Protein AF-A0A4V1SQZ9-F1 (afdb_monomer_lite)

Structure (mmCIF, N/CA/C/O backbone):
data_AF-A0A4V1SQZ9-F1
#
_entry.id   AF-A0A4V1SQZ9-F1
#
loop_
_atom_site.group_PDB
_atom_site.id
_atom_site.type_symbol
_atom_site.label_atom_id
_atom_site.label_alt_id
_atom_site.label_comp_id
_atom_site.label_asym_id
_atom_site.label_entity_id
_atom_site.label_seq_id
_atom_site.pdbx_PDB_ins_code
_atom_site.Cartn_x
_atom_site.Cartn_y
_atom_site.Cartn_z
_atom_site.occupancy
_atom_site.B_iso_or_equiv
_atom_site.auth_seq_id
_atom_site.auth_comp_id
_atom_site.auth_asym_id
_atom_site.auth_atom_id
_atom_site.pdbx_PDB_model_num
ATOM 1 N N . VAL A 1 1 ? -10.505 9.946 12.676 1.00 40.66 1 VAL A N 1
ATOM 2 C CA . VAL A 1 1 ? -10.505 8.877 11.657 1.00 40.66 1 VAL A CA 1
ATOM 3 C C . VAL A 1 1 ? -10.350 7.556 12.388 1.00 40.66 1 VAL A C 1
ATOM 5 O O . VAL A 1 1 ? -9.289 7.279 12.917 1.00 40.66 1 VAL A O 1
ATOM 8 N N . ASN A 1 2 ? -11.445 6.823 12.593 1.00 40.44 2 ASN A N 1
ATOM 9 C CA . ASN A 1 2 ? -11.392 5.546 13.307 1.00 40.44 2 ASN A CA 1
ATOM 10 C C . ASN A 1 2 ? -11.056 4.462 12.283 1.00 40.44 2 ASN A C 1
ATOM 12 O O . ASN A 1 2 ? -11.959 3.862 11.705 1.00 40.44 2 ASN A O 1
ATOM 16 N N . ALA A 1 3 ? -9.764 4.262 12.016 1.00 50.56 3 ALA A N 1
ATOM 17 C CA . ALA A 1 3 ? -9.296 3.049 11.363 1.00 50.56 3 ALA A CA 1
ATOM 18 C C . ALA A 1 3 ? -9.687 1.879 12.276 1.00 50.56 3 ALA A C 1
ATOM 20 O O . ALA A 1 3 ? -9.120 1.696 13.351 1.00 50.56 3 ALA A O 1
ATOM 21 N N . GLY A 1 4 ? -10.737 1.145 11.913 1.00 52.12 4 GLY A N 1
ATOM 22 C CA . GLY A 1 4 ? -11.144 -0.043 12.650 1.00 52.12 4 GLY A CA 1
ATOM 23 C C . GLY A 1 4 ? -10.012 -1.064 12.617 1.00 52.12 4 GLY A C 1
ATOM 24 O O . GLY A 1 4 ? -9.771 -1.636 11.565 1.00 52.12 4 GLY A O 1
ATOM 25 N N . ASN A 1 5 ? -9.312 -1.229 13.742 1.00 67.06 5 ASN A N 1
ATOM 26 C CA . ASN A 1 5 ? -8.473 -2.354 14.184 1.00 67.06 5 ASN A CA 1
ATOM 27 C C . ASN A 1 5 ? -7.555 -3.105 13.188 1.00 67.06 5 ASN A C 1
ATOM 29 O O . ASN A 1 5 ? -7.030 -4.148 13.563 1.00 67.06 5 ASN A O 1
ATOM 33 N N . SER A 1 6 ? -7.329 -2.625 11.963 1.00 82.75 6 SER A N 1
ATOM 34 C CA . SER A 1 6 ? -6.468 -3.268 10.966 1.00 82.75 6 SER A CA 1
ATOM 35 C C . SER A 1 6 ? -5.050 -2.701 11.059 1.00 82.75 6 SER A C 1
ATOM 37 O O . SER A 1 6 ? -4.847 -1.536 10.700 1.00 82.75 6 SER A O 1
ATOM 39 N N . PRO A 1 7 ? -4.053 -3.498 11.494 1.00 87.81 7 PRO A N 1
ATOM 40 C CA . PRO A 1 7 ? -2.665 -3.045 11.567 1.00 87.81 7 PRO A CA 1
ATOM 41 C C . PRO A 1 7 ? -2.109 -2.615 10.204 1.00 87.81 7 PRO A C 1
ATOM 43 O O . PRO A 1 7 ? -1.273 -1.722 10.137 1.00 87.81 7 PRO A O 1
ATOM 46 N N . ILE A 1 8 ? -2.602 -3.210 9.111 1.00 89.19 8 ILE A N 1
ATOM 47 C CA . ILE A 1 8 ? -2.187 -2.861 7.746 1.00 89.19 8 ILE A CA 1
ATOM 48 C C . ILE A 1 8 ? -2.659 -1.451 7.379 1.00 89.19 8 ILE A C 1
ATOM 50 O O . ILE A 1 8 ? -1.882 -0.676 6.830 1.00 89.19 8 ILE A O 1
ATOM 54 N N . LEU A 1 9 ? -3.912 -1.100 7.692 1.00 89.88 9 LEU A N 1
ATOM 55 C CA . LEU A 1 9 ? -4.432 0.240 7.398 1.00 89.88 9 LEU A CA 1
ATOM 56 C C . LEU A 1 9 ? -3.690 1.313 8.200 1.00 89.88 9 LEU A C 1
ATOM 58 O O . LEU A 1 9 ? -3.331 2.342 7.637 1.00 89.88 9 LEU A O 1
ATOM 62 N N . ALA A 1 10 ? -3.398 1.040 9.476 1.00 90.19 10 ALA A N 1
ATOM 63 C CA . ALA A 1 10 ? -2.579 1.929 10.297 1.00 90.19 10 ALA A CA 1
ATOM 64 C C . ALA A 1 10 ? -1.171 2.112 9.703 1.00 90.19 10 ALA A C 1
ATOM 66 O O . ALA A 1 10 ? -0.723 3.241 9.525 1.00 90.19 10 ALA A O 1
ATOM 67 N N . GLY A 1 11 ? -0.514 1.019 9.303 1.00 90.62 11 GLY A N 1
ATOM 68 C CA . GLY A 1 11 ? 0.806 1.081 8.674 1.00 90.62 11 GLY A CA 1
ATOM 69 C C . GLY A 1 11 ? 0.819 1.838 7.340 1.00 90.62 11 GLY A C 1
ATOM 70 O O . GLY A 1 11 ? 1.784 2.540 7.051 1.00 90.62 11 GLY A O 1
ATOM 71 N N . LEU A 1 12 ? -0.245 1.747 6.533 1.00 90.56 12 LEU A N 1
ATOM 72 C CA . LEU A 1 12 ? -0.372 2.522 5.292 1.00 90.56 12 LEU A CA 1
ATOM 73 C C . LEU A 1 12 ? -0.536 4.024 5.553 1.00 90.56 12 LEU A C 1
ATOM 75 O O . LEU A 1 12 ? 0.058 4.830 4.836 1.00 90.56 12 LEU A O 1
ATOM 79 N N . ASP A 1 13 ? -1.311 4.402 6.572 1.00 90.00 13 ASP A N 1
ATOM 80 C CA . ASP A 1 13 ? -1.449 5.801 6.983 1.00 90.00 13 ASP A CA 1
ATOM 81 C C . ASP A 1 13 ? -0.114 6.362 7.505 1.00 90.00 13 ASP A C 1
ATOM 83 O O . ASP A 1 13 ? 0.297 7.443 7.082 1.00 90.00 13 ASP A O 1
ATOM 87 N N . GLU A 1 14 ? 0.607 5.608 8.341 1.00 91.62 14 GLU A N 1
ATOM 88 C CA . GLU A 1 14 ? 1.951 5.971 8.818 1.00 91.62 14 GLU A CA 1
ATOM 89 C C . GLU A 1 14 ? 2.951 6.100 7.657 1.00 91.62 14 GLU A C 1
ATOM 91 O O . GLU A 1 14 ? 3.733 7.052 7.587 1.00 91.62 14 GLU A O 1
ATOM 96 N N . PHE A 1 15 ? 2.906 5.171 6.699 1.00 90.19 15 PHE A N 1
ATOM 97 C CA . PHE A 1 15 ? 3.758 5.206 5.514 1.00 90.19 15 PHE A CA 1
ATOM 98 C C . PHE A 1 15 ? 3.465 6.429 4.635 1.00 90.19 15 PHE A C 1
ATOM 100 O O . PHE A 1 15 ? 4.391 7.108 4.190 1.00 90.19 15 PHE A O 1
ATOM 107 N N . ARG A 1 16 ? 2.185 6.772 4.439 1.00 91.25 16 ARG A N 1
ATOM 108 C CA . ARG A 1 16 ? 1.778 8.006 3.751 1.00 91.25 16 ARG A CA 1
ATOM 109 C C . ARG A 1 16 ? 2.335 9.246 4.450 1.00 91.25 16 ARG A C 1
ATOM 111 O O . ARG A 1 16 ? 2.831 10.152 3.780 1.00 91.25 16 ARG A O 1
ATOM 118 N N . GLU A 1 17 ? 2.232 9.318 5.777 1.00 91.69 17 GLU A N 1
ATOM 119 C CA . GLU A 1 17 ? 2.763 10.445 6.554 1.00 91.69 17 GLU A CA 1
ATOM 120 C C . GLU A 1 17 ? 4.281 10.571 6.387 1.00 91.69 17 GLU A C 1
ATOM 122 O O . GLU A 1 17 ? 4.790 11.677 6.196 1.00 91.69 17 GLU A O 1
ATOM 127 N N . HIS A 1 18 ? 4.994 9.444 6.350 1.00 90.31 18 HIS A N 1
ATOM 128 C CA . HIS A 1 18 ? 6.436 9.419 6.116 1.00 90.31 18 HIS A CA 1
ATOM 129 C C . HIS A 1 18 ? 6.840 9.947 4.730 1.00 90.31 18 HIS A C 1
ATOM 131 O O . HIS A 1 18 ? 7.862 10.619 4.601 1.00 90.31 18 HIS A O 1
ATOM 137 N N . LEU A 1 19 ? 6.028 9.699 3.699 1.00 87.06 19 LEU A N 1
ATOM 138 C CA . LEU A 1 19 ? 6.259 10.192 2.335 1.00 87.06 19 LEU A CA 1
ATOM 139 C C . LEU A 1 19 ? 5.919 11.683 2.144 1.00 87.06 19 LEU A C 1
ATOM 141 O O . LEU A 1 19 ? 6.024 12.205 1.035 1.00 87.06 19 LEU A O 1
ATOM 145 N N . GLY A 1 20 ? 5.516 12.391 3.203 1.00 88.94 20 GLY A N 1
ATOM 146 C CA . GLY A 1 20 ? 5.118 13.797 3.119 1.00 88.94 20 GLY A CA 1
ATOM 147 C C . GLY A 1 20 ? 3.655 13.999 2.715 1.00 88.94 20 GLY A C 1
ATOM 148 O O . GLY A 1 20 ? 3.295 15.078 2.248 1.00 88.94 20 GLY A O 1
ATOM 149 N N . GLY A 1 21 ? 2.802 12.985 2.907 1.00 86.75 21 GLY A N 1
ATOM 150 C CA . GLY A 1 21 ? 1.341 13.108 2.836 1.00 86.75 21 GLY A CA 1
ATOM 151 C C . GLY A 1 21 ? 0.685 12.566 1.565 1.00 86.75 21 GLY A C 1
ATOM 152 O O . GLY A 1 21 ? -0.538 12.434 1.539 1.00 86.75 21 GLY A O 1
ATOM 153 N N . GLN A 1 22 ? 1.457 12.212 0.537 1.00 88.75 22 GLN A N 1
ATOM 154 C CA . GLN A 1 22 ? 0.964 11.456 -0.617 1.00 88.75 22 GLN A CA 1
ATOM 155 C C . GLN A 1 22 ? 1.418 10.009 -0.507 1.00 88.75 22 GLN A C 1
ATOM 157 O O . GLN A 1 22 ? 2.596 9.727 -0.296 1.00 88.75 22 GLN A O 1
ATOM 162 N N . LEU A 1 23 ? 0.465 9.089 -0.627 1.00 87.50 23 LEU A N 1
ATOM 163 C CA . LEU A 1 23 ? 0.781 7.676 -0.705 1.00 87.50 23 LEU A CA 1
ATOM 164 C C . LEU A 1 23 ? 1.324 7.438 -2.114 1.00 87.50 23 LEU A C 1
ATOM 166 O O . LEU A 1 23 ? 0.713 7.868 -3.083 1.00 87.50 23 LEU A O 1
ATOM 170 N N . THR A 1 24 ? 2.474 6.790 -2.235 1.00 89.94 24 THR A 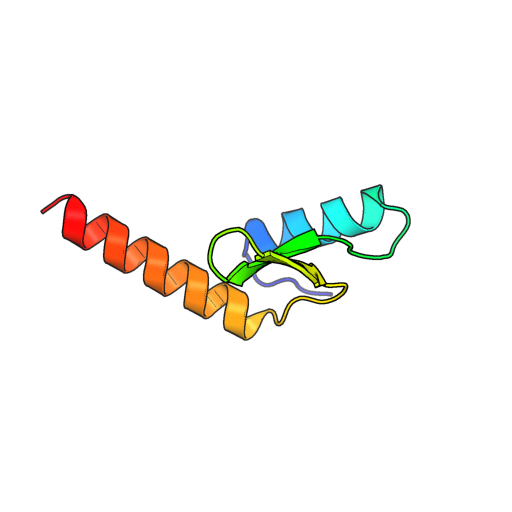N 1
ATOM 171 C CA . THR A 1 24 ? 2.992 6.343 -3.531 1.00 89.94 24 THR A CA 1
ATOM 172 C C . THR A 1 24 ? 3.512 4.936 -3.335 1.00 89.94 24 THR A C 1
ATOM 174 O O . THR A 1 24 ? 4.493 4.722 -2.621 1.00 89.94 24 THR A O 1
ATOM 177 N N . ILE A 1 25 ? 2.813 3.966 -3.917 1.00 90.94 25 ILE A N 1
ATOM 178 C CA . ILE A 1 25 ? 3.153 2.546 -3.823 1.00 90.94 25 ILE A CA 1
ATOM 179 C C . ILE A 1 25 ? 3.185 1.963 -5.231 1.00 90.94 25 ILE A C 1
ATOM 181 O O . ILE A 1 25 ? 2.332 2.275 -6.060 1.00 90.94 25 ILE A O 1
ATOM 185 N N . MET A 1 26 ? 4.156 1.090 -5.491 1.00 92.62 26 MET A N 1
ATOM 186 C CA . MET A 1 26 ? 4.216 0.317 -6.724 1.00 92.62 26 MET A CA 1
ATOM 187 C C . MET A 1 26 ? 3.420 -0.982 -6.562 1.00 92.62 26 MET A C 1
ATOM 189 O O . MET A 1 26 ? 3.748 -1.815 -5.717 1.00 92.62 26 MET A O 1
ATOM 193 N N . LEU A 1 27 ? 2.383 -1.151 -7.378 1.00 94.38 27 LEU A N 1
ATOM 194 C CA . LEU A 1 27 ? 1.641 -2.400 -7.555 1.00 94.38 27 LEU A CA 1
ATOM 195 C C . LEU A 1 27 ? 2.004 -3.037 -8.900 1.00 94.38 27 LEU A C 1
ATOM 197 O O . LEU A 1 27 ? 2.694 -2.425 -9.709 1.00 94.38 27 LEU A O 1
ATOM 201 N N . LEU A 1 28 ? 1.550 -4.265 -9.148 1.00 95.19 28 LEU A N 1
ATOM 202 C CA . LEU A 1 28 ? 1.730 -4.940 -10.435 1.00 95.19 28 LEU A CA 1
ATOM 203 C C . LEU A 1 28 ? 0.413 -4.952 -11.217 1.00 95.19 28 LEU A C 1
ATOM 205 O O . LEU A 1 28 ? -0.602 -5.409 -10.694 1.00 95.19 28 LEU A O 1
ATOM 209 N N . SER A 1 29 ? 0.437 -4.492 -12.469 1.00 95.62 29 SER A N 1
ATOM 210 C CA . SER A 1 29 ? -0.668 -4.656 -13.430 1.00 95.62 29 SER A CA 1
ATOM 211 C C . SER A 1 29 ? -0.553 -5.977 -14.201 1.00 95.62 29 SER A C 1
ATOM 2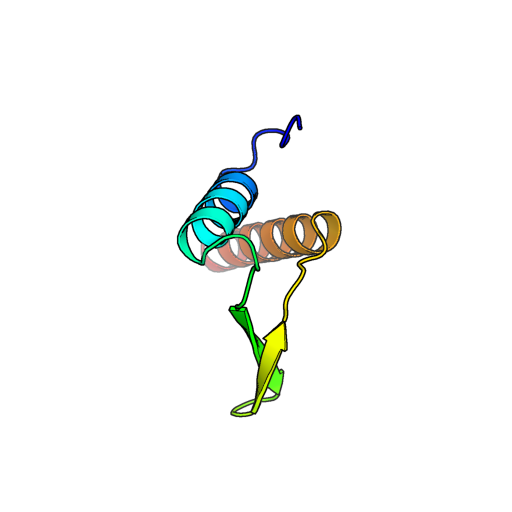13 O O . SER A 1 29 ? -1.564 -6.563 -14.589 1.00 95.62 29 SER A O 1
ATOM 215 N N . ALA A 1 30 ? 0.677 -6.467 -14.387 1.00 96.81 30 ALA A N 1
ATOM 216 C CA . ALA A 1 30 ? 1.002 -7.743 -15.014 1.00 96.81 30 ALA A CA 1
ATOM 217 C C . ALA A 1 30 ? 2.370 -8.265 -14.532 1.00 96.81 30 ALA A C 1
ATOM 219 O O . ALA A 1 30 ? 3.094 -7.609 -13.781 1.00 96.81 30 ALA A O 1
ATOM 220 N N . VAL A 1 31 ? 2.753 -9.468 -14.971 1.00 96.31 31 VAL A N 1
ATOM 221 C CA . VAL A 1 31 ? 4.075 -10.033 -14.661 1.00 96.31 31 VAL A CA 1
ATOM 222 C C . VAL A 1 31 ? 5.165 -9.152 -15.271 1.00 96.31 31 VAL A C 1
ATOM 224 O O . VAL A 1 31 ? 5.279 -9.050 -16.489 1.00 96.31 31 VAL A O 1
ATOM 227 N N . GLY A 1 32 ? 5.981 -8.544 -14.410 1.00 96.31 32 GLY A N 1
ATOM 228 C CA . GLY A 1 32 ? 7.048 -7.630 -14.822 1.00 96.31 32 GLY A CA 1
ATOM 229 C C . GLY A 1 32 ? 6.577 -6.214 -15.168 1.00 96.31 32 GLY A C 1
ATOM 230 O O . GLY A 1 32 ? 7.402 -5.411 -15.593 1.00 96.31 32 GLY A O 1
ATOM 231 N N . GLU A 1 33 ? 5.296 -5.891 -14.966 1.00 97.38 33 GLU A N 1
ATOM 232 C CA . GLU A 1 33 ? 4.734 -4.564 -15.231 1.00 97.38 33 GLU A CA 1
ATOM 233 C C . GLU A 1 33 ? 4.235 -3.927 -13.929 1.00 97.38 33 GLU A C 1
ATOM 235 O O . GLU A 1 33 ? 3.295 -4.419 -13.300 1.00 97.38 33 GLU A O 1
ATOM 240 N N . GLY A 1 34 ? 4.903 -2.847 -13.515 1.00 96.69 34 GLY A N 1
ATOM 241 C CA . GLY A 1 34 ? 4.558 -2.073 -12.327 1.00 96.69 34 GLY A CA 1
ATOM 242 C C . GLY A 1 34 ? 3.687 -0.860 -12.652 1.00 96.69 34 GLY A C 1
ATOM 243 O O . GLY A 1 34 ? 3.850 -0.2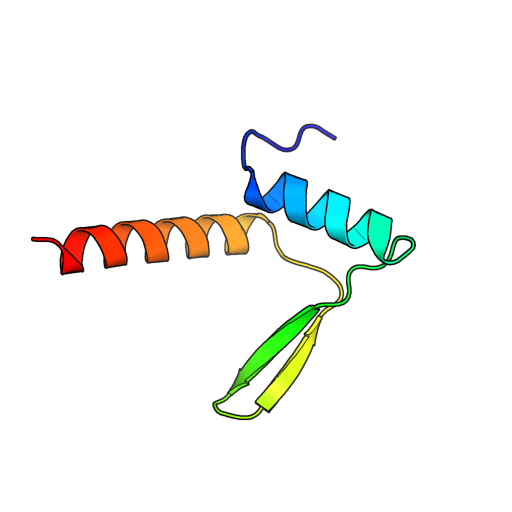35 -13.697 1.00 96.69 34 GLY A O 1
ATOM 244 N N . VAL A 1 35 ? 2.803 -0.497 -11.726 1.00 96.00 35 VAL A N 1
ATOM 245 C CA . VAL A 1 35 ? 1.996 0.725 -11.763 1.00 96.00 35 VAL A CA 1
ATOM 246 C C . VAL A 1 35 ? 2.103 1.453 -10.427 1.00 96.00 35 VAL A C 1
ATOM 248 O O . VAL A 1 35 ? 2.015 0.836 -9.365 1.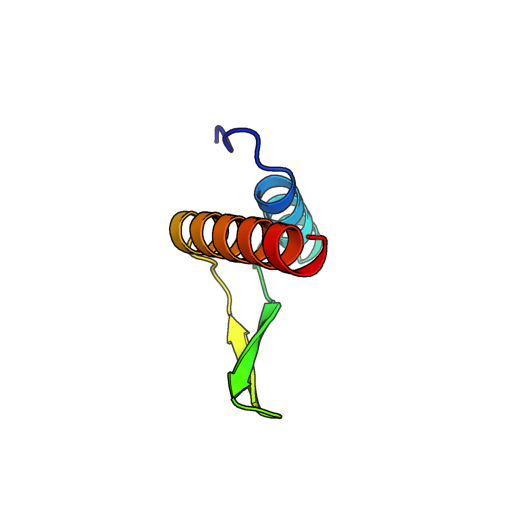00 96.00 35 VAL A O 1
ATOM 251 N N . GLU A 1 36 ? 2.307 2.767 -10.472 1.00 95.06 36 GLU A N 1
ATOM 252 C CA . GLU A 1 36 ? 2.263 3.614 -9.281 1.00 95.06 36 GLU A CA 1
ATOM 253 C C . GLU A 1 36 ? 0.813 3.958 -8.951 1.00 95.06 36 GLU A C 1
ATOM 255 O O . GLU A 1 36 ? 0.057 4.422 -9.807 1.00 95.06 36 GLU A O 1
ATOM 260 N N . VAL A 1 37 ? 0.421 3.724 -7.702 1.00 93.19 37 VAL A N 1
ATOM 261 C CA . VAL A 1 37 ? -0.894 4.105 -7.188 1.00 93.19 37 VAL A CA 1
ATOM 262 C C . VAL A 1 37 ? -0.748 5.082 -6.036 1.00 93.19 37 VAL A C 1
ATOM 264 O O . VAL A 1 37 ? 0.194 4.991 -5.240 1.00 93.19 37 VAL A O 1
ATOM 267 N N . HIS A 1 38 ? -1.712 5.998 -5.948 1.00 93.38 38 HIS A N 1
ATOM 268 C CA . HIS A 1 38 ? -1.720 7.059 -4.941 1.00 93.38 38 HIS A CA 1
ATOM 269 C C . HIS A 1 38 ? -2.807 6.920 -3.879 1.00 93.38 38 HIS A C 1
ATOM 271 O O . HIS A 1 38 ? -2.815 7.63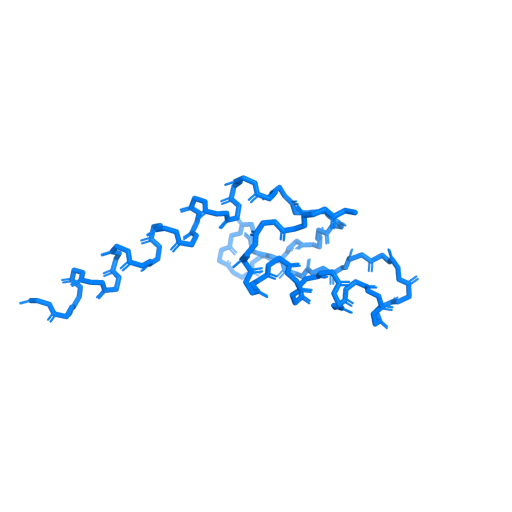6 -2.882 1.00 93.38 38 HIS A O 1
ATOM 277 N N . GLU A 1 39 ? -3.717 5.974 -4.076 1.00 90.75 39 GLU A N 1
ATOM 278 C CA . GLU A 1 39 ? -4.797 5.663 -3.156 1.00 90.75 39 GLU A CA 1
ATOM 279 C C . GLU A 1 39 ? -5.015 4.152 -3.159 1.00 90.75 39 GLU A C 1
ATOM 281 O O . GLU A 1 39 ? -4.754 3.469 -4.153 1.00 90.75 39 GLU A O 1
ATOM 286 N N . ILE A 1 40 ? -5.485 3.629 -2.031 1.00 90.06 40 ILE A N 1
ATOM 287 C CA . ILE A 1 40 ? -5.849 2.223 -1.877 1.00 90.06 40 ILE A CA 1
ATOM 288 C C . ILE A 1 40 ? -7.292 2.173 -1.391 1.00 90.06 40 ILE A C 1
ATOM 290 O O . ILE A 1 40 ? -7.641 2.811 -0.397 1.00 90.06 40 ILE A O 1
ATOM 294 N N . ASP A 1 41 ? -8.119 1.386 -2.077 1.00 91.38 41 ASP A N 1
ATOM 295 C CA . ASP A 1 41 ? -9.463 1.065 -1.608 1.00 91.38 41 ASP A CA 1
ATOM 296 C C . ASP A 1 41 ? -9.359 0.170 -0.364 1.00 91.38 41 ASP A C 1
ATOM 298 O O . ASP A 1 41 ? -8.837 -0.949 -0.404 1.00 91.38 41 ASP A O 1
ATOM 302 N N . THR A 1 42 ? -9.829 0.689 0.767 1.00 90.31 42 THR A N 1
ATOM 303 C CA . THR A 1 42 ? -9.698 0.036 2.070 1.00 90.31 42 THR A CA 1
ATOM 304 C C . THR A 1 42 ? -10.561 -1.215 2.199 1.00 90.31 42 THR A C 1
ATOM 306 O O . THR A 1 42 ? -10.179 -2.132 2.927 1.00 90.31 42 THR A O 1
ATOM 309 N N . GLU A 1 43 ? -11.691 -1.291 1.496 1.00 91.06 43 GLU A N 1
ATOM 310 C CA . GLU A 1 43 ? -12.558 -2.468 1.501 1.00 91.06 43 GLU A CA 1
ATOM 311 C C . GLU A 1 43 ? -11.981 -3.563 0.604 1.00 91.06 43 GLU A C 1
ATOM 313 O O . GLU A 1 43 ? -11.964 -4.731 0.999 1.00 91.06 43 GLU A O 1
ATOM 318 N N . LEU A 1 44 ? -11.410 -3.196 -0.548 1.00 93.12 44 LEU A N 1
ATOM 319 C CA . LEU A 1 44 ? -10.684 -4.141 -1.400 1.00 93.12 44 LEU A CA 1
ATOM 320 C C . LEU A 1 44 ? -9.453 -4.715 -0.685 1.00 93.12 44 LEU A C 1
ATOM 322 O O . LEU A 1 44 ? -9.186 -5.913 -0.769 1.00 93.12 44 LEU A O 1
ATOM 326 N N . LEU A 1 45 ? -8.723 -3.882 0.060 1.00 91.81 45 LEU A N 1
ATOM 327 C CA . LEU A 1 45 ? -7.560 -4.324 0.829 1.00 91.81 45 LEU A CA 1
ATOM 328 C C . LEU A 1 45 ? -7.937 -5.339 1.917 1.00 91.81 45 LEU A C 1
ATOM 330 O O . LEU A 1 45 ? -7.215 -6.316 2.120 1.00 91.81 45 LEU A O 1
ATOM 334 N N . LYS A 1 46 ? -9.068 -5.134 2.605 1.00 90.75 46 LYS A N 1
ATOM 335 C CA . LYS A 1 46 ? -9.580 -6.097 3.591 1.00 90.75 46 LYS A CA 1
ATOM 336 C C . LYS A 1 46 ? -9.912 -7.435 2.937 1.00 90.75 46 LYS A C 1
ATOM 338 O O . LYS A 1 46 ? -9.430 -8.459 3.410 1.00 90.75 46 LYS A O 1
ATOM 343 N N . GLN A 1 47 ? -10.649 -7.414 1.825 1.00 93.44 47 GLN A N 1
ATOM 344 C CA . GLN A 1 47 ? -10.995 -8.625 1.072 1.00 93.44 47 GLN A CA 1
ATOM 345 C C . GLN A 1 47 ? -9.741 -9.378 0.608 1.00 93.44 47 GLN A C 1
ATOM 347 O O . GLN A 1 47 ? -9.658 -10.595 0.744 1.00 93.44 47 GLN A O 1
ATOM 352 N N . ALA A 1 48 ? -8.727 -8.663 0.112 1.00 93.56 48 ALA A N 1
ATOM 353 C CA . ALA A 1 48 ? -7.454 -9.270 -0.267 1.00 93.56 48 ALA A CA 1
ATOM 354 C C . ALA A 1 48 ? -6.745 -9.933 0.929 1.00 93.56 48 ALA A C 1
ATOM 356 O O . ALA A 1 48 ? -6.198 -11.028 0.793 1.00 93.56 48 ALA A O 1
ATOM 357 N N . GLY A 1 49 ? -6.781 -9.300 2.107 1.00 91.06 49 GLY A N 1
ATOM 358 C CA . GLY A 1 49 ? -6.250 -9.869 3.346 1.00 91.06 49 GLY A CA 1
ATOM 359 C C . GLY A 1 49 ? -6.964 -11.156 3.771 1.00 91.06 49 GLY A C 1
ATOM 360 O O . GLY A 1 49 ? -6.303 -12.122 4.147 1.00 91.06 49 GLY A O 1
ATOM 361 N N . GLU A 1 50 ? -8.293 -11.195 3.657 1.00 91.50 50 GLU A N 1
ATOM 362 C CA . GLU A 1 50 ? -9.099 -12.394 3.924 1.00 91.50 50 GLU A CA 1
ATOM 363 C C . GLU A 1 50 ? -8.736 -13.536 2.962 1.00 91.50 50 GLU A C 1
ATOM 365 O O . GLU A 1 50 ? -8.430 -14.640 3.412 1.00 91.50 50 GLU A O 1
ATOM 370 N N . ILE A 1 51 ? -8.638 -13.255 1.655 1.00 94.31 51 ILE A N 1
ATOM 371 C CA . ILE A 1 51 ? -8.236 -14.241 0.633 1.00 94.31 51 ILE A CA 1
ATOM 372 C C . ILE A 1 51 ? -6.866 -14.853 0.950 1.00 94.31 51 ILE A C 1
ATOM 374 O O . ILE A 1 51 ? -6.684 -16.070 0.837 1.00 94.31 51 ILE A O 1
ATOM 378 N N . LEU A 1 52 ? -5.887 -14.029 1.339 1.00 92.00 52 LEU A N 1
ATOM 379 C CA . LEU A 1 52 ? -4.552 -14.510 1.701 1.00 92.00 52 LEU A CA 1
ATOM 380 C C . LEU A 1 52 ? -4.586 -15.388 2.954 1.00 92.00 52 LEU A C 1
ATOM 382 O O . LEU A 1 52 ? -3.941 -16.438 2.974 1.00 92.00 52 LEU A O 1
ATOM 386 N N . ASN A 1 53 ? -5.349 -14.992 3.975 1.00 90.12 53 ASN A N 1
ATOM 387 C CA . ASN A 1 53 ? -5.484 -15.759 5.210 1.00 90.12 53 ASN A CA 1
ATOM 388 C C . ASN A 1 53 ? -6.119 -17.137 4.960 1.00 90.12 53 ASN A C 1
ATOM 390 O O . ASN A 1 53 ? -5.611 -18.151 5.444 1.00 90.12 53 ASN A O 1
ATOM 394 N N . ASP A 1 54 ? -7.174 -17.186 4.147 1.00 92.19 54 ASP A N 1
ATOM 395 C CA . ASP A 1 54 ? -7.858 -18.427 3.777 1.00 92.19 54 ASP A CA 1
ATOM 396 C C . ASP A 1 54 ? -6.956 -19.341 2.934 1.00 92.19 54 ASP A C 1
ATOM 398 O O . ASP A 1 54 ? -6.872 -20.549 3.176 1.00 92.19 54 ASP A O 1
ATOM 402 N N . THR A 1 55 ? -6.214 -18.763 1.984 1.00 89.50 55 THR A N 1
ATOM 403 C CA . THR A 1 55 ? -5.257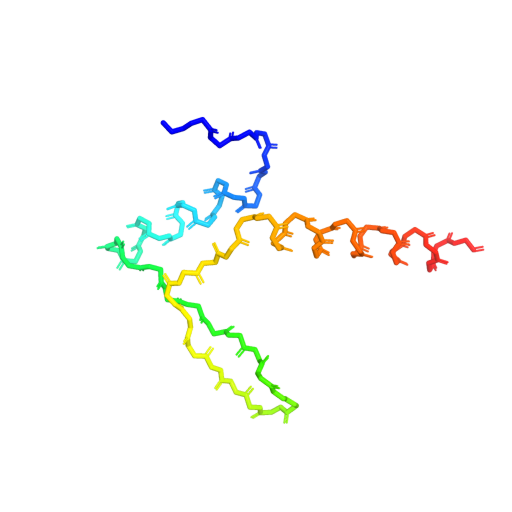 -19.506 1.149 1.00 89.50 55 THR A CA 1
ATOM 404 C C . THR A 1 55 ? -4.131 -20.103 1.995 1.00 89.50 55 THR A C 1
ATOM 406 O O . THR A 1 55 ? -3.787 -21.274 1.825 1.00 89.50 55 THR A O 1
ATOM 409 N N . GLN A 1 56 ? -3.583 -19.335 2.944 1.00 83.06 56 GLN A N 1
ATOM 410 C CA . GLN A 1 56 ? -2.538 -19.809 3.852 1.00 83.06 56 GLN A CA 1
ATOM 411 C C . GLN A 1 56 ? -3.040 -20.961 4.732 1.00 83.06 56 GLN A C 1
ATOM 413 O O . GLN A 1 56 ? -2.322 -21.939 4.935 1.00 83.06 56 GLN A O 1
ATOM 418 N N . HIS A 1 57 ? -4.278 -20.877 5.226 1.00 76.19 57 HIS A N 1
ATOM 419 C CA . HIS A 1 57 ? -4.890 -21.952 6.006 1.00 76.19 57 HIS A CA 1
ATOM 420 C C . HIS A 1 57 ? -5.061 -23.244 5.197 1.00 76.19 57 HIS A C 1
ATOM 422 O O . HIS A 1 57 ? -4.840 -24.325 5.741 1.00 76.19 57 HIS A O 1
ATOM 428 N N . HIS A 1 58 ? -5.399 -23.148 3.907 1.00 73.75 58 HIS A N 1
ATOM 429 C CA . HIS A 1 58 ? -5.534 -24.313 3.029 1.00 73.75 58 HIS A CA 1
ATOM 430 C C . HIS A 1 58 ? -4.190 -24.980 2.690 1.00 73.75 58 HIS A C 1
ATOM 432 O O . HIS A 1 58 ? -4.147 -26.183 2.475 1.00 73.75 58 HIS A O 1
ATOM 438 N N . GLN A 1 59 ? -3.082 -24.231 2.661 1.00 66.88 59 GLN A N 1
ATOM 439 C CA . GLN A 1 59 ? -1.746 -24.777 2.370 1.00 66.88 59 GLN A CA 1
ATOM 440 C C . GLN A 1 59 ? -1.085 -25.489 3.563 1.00 66.88 59 GLN A C 1
ATOM 442 O O . GLN A 1 59 ? -0.060 -26.148 3.390 1.00 66.88 59 GLN A O 1
ATOM 447 N N . LEU A 1 60 ? -1.644 -25.343 4.768 1.00 59.41 60 LEU A N 1
ATOM 448 C CA . LEU A 1 60 ? -1.121 -25.916 6.014 1.00 59.41 60 LEU A CA 1
ATOM 449 C C . LEU A 1 60 ? -1.968 -27.092 6.547 1.00 59.41 60 LEU A C 1
ATOM 451 O O . LEU A 1 60 ? -1.734 -27.552 7.667 1.00 59.41 60 LEU A O 1
ATOM 455 N N . GLN A 1 61 ? -2.942 -27.568 5.766 1.00 50.47 61 GLN A N 1
ATOM 456 C CA . GLN A 1 61 ? -3.775 -28.755 6.017 1.00 50.47 61 GLN A CA 1
ATOM 457 C C . GLN A 1 61 ? -3.469 -29.825 4.965 1.00 50.47 61 GLN A C 1
ATOM 459 O O . GLN A 1 61 ? -3.519 -31.020 5.329 1.00 50.47 61 GLN A O 1
#

Foldseek 3Di:
DPPDPDPVVVVQCVCCVVVVNWRWDWDAPDDVRIDTDGDDDPVVVVVVVVVVVVVVVVVVD

Radius of gyration: 13.96 Å; chains: 1; bounding box: 20×43×29 Å

Secondary structure (DSSP, 8-state):
----S-HHHHHHHHHHHHTTS---EEEEEETTEEEEES---HHHHHHHHHHHHHHHHHHT-

pLDDT: mean 85.94, std 13.73, range [40.44, 97.38]

Sequence (61 aa):
VNAGNSPILAGLDEFREHLGGQLTIMLLSAVGEGVEVHEIDTELLKQAGEILNDTQHHQLQ